Protein AF-A0A5R8PBT0-F1 (afdb_monomer_lite)

Secondary structure (DSSP, 8-state):
-PPPPSSHHHHHHHHHHHHHHHHH--TTTHHHHHHHHBPSSHHHHHHHHHHTT----S---S-PPEEEEEEEEEE-SSEEEEEEEEE-TTS-EEEEEEEEEEETTEEEEEPPSSTTS-SEEEESS--TT-EE-PPP-

Radius of gyration: 14.89 Å; chains: 1; bounding box: 34×39×37 Å

InterPro domains:
  IPR058488 Domain of unknown function DUF8175 [PF26526] (3-120)

Organism: NCBI:txid135487

Structure (mmCIF, N/CA/C/O backbone):
data_AF-A0A5R8PBT0-F1
#
_entry.id   AF-A0A5R8PBT0-F1
#
loop_
_atom_site.group_PDB
_atom_site.id
_atom_site.type_symbol
_atom_site.label_atom_id
_atom_site.label_alt_id
_atom_site.label_comp_id
_atom_site.label_asym_id
_atom_site.label_entity_id
_atom_site.label_seq_id
_atom_site.pdbx_PDB_ins_code
_atom_site.Cartn_x
_atom_site.Cartn_y
_atom_site.Cartn_z
_atom_site.occupancy
_atom_site.B_iso_or_equiv
_atom_site.auth_seq_id
_atom_site.auth_comp_id
_atom_site.auth_asym_id
_atom_site.auth_atom_id
_atom_site.pdbx_PDB_model_num
ATOM 1 N N . MET A 1 1 ? 1.804 -22.214 2.257 1.00 36.44 1 MET A N 1
ATOM 2 C CA . MET A 1 1 ? 2.169 -20.868 1.774 1.00 36.44 1 MET A CA 1
ATOM 3 C C . MET A 1 1 ? 1.281 -19.898 2.519 1.00 36.44 1 MET A C 1
ATOM 5 O O . MET A 1 1 ? 0.073 -19.986 2.357 1.00 36.44 1 MET A O 1
ATOM 9 N N . GLY A 1 2 ? 1.854 -19.144 3.456 1.00 47.31 2 GLY A N 1
ATOM 10 C CA . GLY A 1 2 ? 1.097 -18.287 4.367 1.00 47.31 2 GLY A CA 1
ATOM 11 C C . GLY A 1 2 ? 0.812 -16.941 3.717 1.00 47.31 2 GLY A C 1
ATOM 12 O O . GLY A 1 2 ? 1.755 -16.267 3.311 1.00 47.31 2 GLY A O 1
ATOM 13 N N . GLY A 1 3 ? -0.470 -16.600 3.597 1.00 72.69 3 GLY A N 1
ATOM 14 C CA . GLY A 1 3 ? -0.902 -15.216 3.418 1.00 72.69 3 GLY A CA 1
ATOM 15 C C . GLY A 1 3 ? -0.672 -14.425 4.704 1.00 72.69 3 GLY A C 1
ATOM 16 O O . GLY A 1 3 ? -0.350 -14.998 5.750 1.00 72.69 3 GLY A O 1
ATOM 17 N N . PHE A 1 4 ? -0.805 -13.107 4.624 1.00 83.94 4 PHE A N 1
ATOM 18 C CA . PHE A 1 4 ? -0.724 -12.260 5.811 1.00 83.94 4 PHE A CA 1
ATOM 19 C C . PHE A 1 4 ? -1.882 -12.570 6.766 1.00 83.94 4 PHE A C 1
ATOM 21 O O . PHE A 1 4 ? -2.982 -12.913 6.332 1.00 83.94 4 PHE A O 1
ATOM 28 N N . ASP A 1 5 ? -1.656 -12.428 8.073 1.00 89.50 5 ASP A N 1
ATOM 29 C CA . ASP A 1 5 ? -2.710 -12.683 9.053 1.00 89.50 5 ASP A CA 1
ATOM 30 C C . ASP A 1 5 ? -3.911 -11.753 8.850 1.00 89.50 5 ASP A C 1
ATOM 32 O O . ASP A 1 5 ? -3.780 -10.570 8.513 1.00 89.50 5 ASP A O 1
ATOM 36 N N . ARG A 1 6 ? -5.104 -12.279 9.145 1.00 91.50 6 ARG A N 1
ATOM 37 C CA . ARG A 1 6 ? -6.360 -11.518 9.180 1.00 91.50 6 ARG A CA 1
ATOM 38 C C . ARG A 1 6 ? -6.444 -10.655 10.445 1.00 91.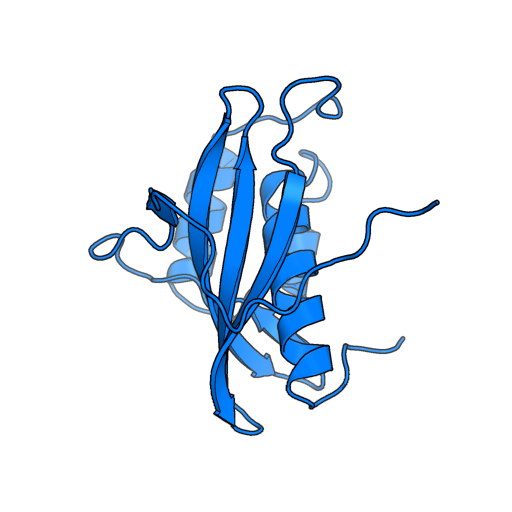50 6 ARG A C 1
ATOM 40 O O . ARG A 1 6 ? -7.320 -10.830 11.291 1.00 91.50 6 ARG A O 1
ATOM 47 N N . SER A 1 7 ? -5.465 -9.775 10.598 1.00 92.25 7 SER A N 1
ATOM 48 C CA . SER A 1 7 ? -5.289 -8.845 11.707 1.00 92.25 7 SER A CA 1
ATOM 49 C C . SER A 1 7 ? -4.909 -7.460 11.168 1.00 92.25 7 SER A C 1
ATOM 51 O O . SER A 1 7 ? -4.428 -7.363 10.035 1.00 92.25 7 SER A O 1
ATOM 53 N N . PRO A 1 8 ? -5.054 -6.383 11.961 1.00 90.06 8 PRO A N 1
ATOM 54 C CA . PRO A 1 8 ? -4.647 -5.045 11.529 1.00 90.06 8 PRO A CA 1
ATOM 55 C C . PRO A 1 8 ? -3.165 -4.964 11.133 1.00 90.06 8 PRO A C 1
ATOM 57 O O . PRO A 1 8 ? -2.819 -4.368 10.116 1.00 90.06 8 PRO A O 1
ATOM 60 N N . ALA A 1 9 ? -2.288 -5.617 11.901 1.00 90.31 9 ALA A N 1
ATOM 61 C CA . ALA A 1 9 ? -0.857 -5.660 11.608 1.00 90.31 9 ALA A CA 1
ATOM 62 C C . ALA A 1 9 ? -0.551 -6.471 10.335 1.00 90.31 9 ALA A C 1
ATOM 64 O O . ALA A 1 9 ? 0.297 -6.069 9.538 1.00 90.31 9 ALA A O 1
ATOM 65 N N . GLY A 1 10 ? -1.260 -7.585 10.115 1.00 91.31 10 GLY A N 1
ATOM 66 C CA . GLY A 1 10 ? -1.145 -8.370 8.884 1.00 91.31 10 GLY A CA 1
ATOM 67 C C . GLY A 1 10 ? -1.598 -7.582 7.654 1.00 91.31 10 GLY A C 1
ATOM 68 O O . GLY A 1 10 ? -0.890 -7.567 6.649 1.00 91.31 10 GLY A O 1
ATOM 69 N N . ALA A 1 11 ? -2.707 -6.845 7.761 1.00 92.75 11 ALA A N 1
ATOM 70 C CA . ALA A 1 11 ? -3.197 -5.965 6.703 1.00 92.75 11 ALA A CA 1
ATOM 71 C C . ALA A 1 11 ? -2.199 -4.847 6.364 1.00 92.75 11 ALA A C 1
ATOM 73 O O . ALA A 1 11 ? -1.939 -4.591 5.190 1.00 92.75 11 ALA A O 1
ATOM 74 N N . ALA A 1 12 ? -1.587 -4.219 7.373 1.00 91.62 12 ALA A N 1
ATOM 75 C CA . ALA A 1 12 ? -0.575 -3.185 7.167 1.00 91.62 12 ALA A CA 1
ATOM 76 C C . ALA A 1 12 ? 0.669 -3.712 6.437 1.00 91.62 12 ALA A C 1
ATOM 78 O O . ALA A 1 12 ? 1.142 -3.104 5.475 1.00 91.62 12 ALA A O 1
ATOM 79 N N . LEU A 1 13 ? 1.181 -4.873 6.855 1.00 91.19 13 LEU A N 1
ATOM 80 C CA . LEU A 1 13 ? 2.312 -5.516 6.187 1.00 91.19 13 LEU A CA 1
ATOM 81 C C . LEU A 1 13 ? 1.967 -5.909 4.747 1.00 91.19 13 LEU A C 1
ATOM 83 O O . LEU A 1 13 ? 2.782 -5.687 3.851 1.00 91.19 13 LEU A O 1
ATOM 87 N N . ALA A 1 14 ? 0.755 -6.419 4.514 1.00 92.38 14 ALA A N 1
ATOM 88 C CA . ALA A 1 14 ? 0.263 -6.718 3.176 1.00 92.38 14 ALA A CA 1
ATOM 89 C C . ALA A 1 14 ? 0.188 -5.462 2.298 1.00 92.38 14 ALA A C 1
ATOM 91 O O . ALA A 1 14 ? 0.630 -5.496 1.151 1.00 92.38 14 ALA A O 1
ATOM 92 N N . ALA A 1 15 ? -0.297 -4.341 2.843 1.00 91.94 15 ALA A N 1
ATOM 93 C CA . ALA A 1 15 ? -0.403 -3.058 2.146 1.00 91.94 15 ALA A CA 1
ATOM 94 C C . ALA A 1 15 ? 0.952 -2.581 1.631 1.00 91.94 15 ALA A C 1
ATOM 96 O O . ALA A 1 15 ? 1.117 -2.265 0.450 1.00 91.94 15 ALA A O 1
ATOM 97 N N . ILE A 1 16 ? 1.943 -2.580 2.520 1.00 90.19 16 ILE A N 1
ATOM 98 C CA . ILE A 1 16 ? 3.303 -2.151 2.210 1.00 90.19 16 ILE A CA 1
ATOM 99 C C . ILE A 1 16 ? 3.950 -3.107 1.215 1.00 90.19 16 ILE A C 1
ATOM 101 O O . ILE A 1 16 ? 4.513 -2.664 0.213 1.00 90.19 16 ILE A O 1
ATOM 105 N N . HIS A 1 17 ? 3.831 -4.415 1.453 1.00 90.50 17 HIS A N 1
ATOM 106 C CA . HIS A 1 17 ? 4.384 -5.427 0.564 1.00 90.50 17 HIS A CA 1
ATOM 107 C C . HIS A 1 17 ? 3.805 -5.305 -0.849 1.00 90.50 17 HIS A C 1
ATOM 109 O O . HIS A 1 17 ? 4.568 -5.266 -1.815 1.00 90.50 17 HIS A O 1
ATOM 115 N N . ALA A 1 18 ? 2.479 -5.193 -0.970 1.00 89.69 18 ALA A N 1
ATOM 116 C CA . ALA A 1 18 ? 1.792 -5.036 -2.244 1.00 89.69 18 ALA A CA 1
ATOM 117 C C . ALA A 1 18 ? 2.227 -3.752 -2.953 1.00 89.69 18 ALA A C 1
ATOM 119 O O . ALA A 1 18 ? 2.672 -3.814 -4.096 1.00 89.69 18 ALA A O 1
ATOM 120 N N . THR A 1 19 ? 2.186 -2.612 -2.258 1.00 87.06 19 THR A N 1
ATOM 121 C CA . THR A 1 19 ? 2.544 -1.296 -2.812 1.00 87.06 19 THR A CA 1
ATOM 122 C C . THR A 1 19 ? 3.967 -1.275 -3.365 1.00 87.06 19 THR A C 1
ATOM 124 O O . THR A 1 19 ? 4.196 -0.798 -4.478 1.00 87.06 19 THR A O 1
ATOM 127 N N . VAL A 1 20 ? 4.932 -1.833 -2.630 1.00 86.44 20 VAL A N 1
ATOM 128 C CA . VAL A 1 20 ? 6.323 -1.904 -3.093 1.00 86.44 20 VAL A CA 1
ATOM 129 C C . VAL A 1 20 ? 6.438 -2.841 -4.291 1.00 86.44 20 VAL A C 1
ATOM 131 O O . VAL A 1 20 ? 6.974 -2.455 -5.329 1.00 86.44 20 VAL A O 1
ATOM 134 N N . ARG A 1 21 ? 5.908 -4.063 -4.184 1.00 86.31 21 ARG A N 1
ATOM 135 C CA . ARG A 1 21 ? 6.097 -5.103 -5.203 1.00 86.31 21 ARG A CA 1
ATOM 136 C C . ARG A 1 21 ? 5.439 -4.761 -6.530 1.00 86.31 21 ARG A C 1
ATOM 138 O O . ARG A 1 21 ? 6.068 -5.000 -7.552 1.00 86.31 21 ARG A O 1
ATOM 145 N N . ILE A 1 22 ? 4.242 -4.171 -6.546 1.00 85.00 22 ILE A N 1
ATOM 146 C CA . ILE A 1 22 ? 3.603 -3.751 -7.807 1.00 85.00 22 ILE A CA 1
ATOM 147 C C . ILE A 1 22 ? 4.344 -2.586 -8.479 1.00 85.00 22 ILE A C 1
ATOM 149 O O . ILE A 1 22 ? 4.275 -2.449 -9.699 1.00 85.00 22 ILE A O 1
ATOM 153 N N . SER A 1 23 ? 5.066 -1.772 -7.701 1.00 82.31 23 SER A N 1
ATOM 154 C CA . SER A 1 23 ? 5.806 -0.607 -8.203 1.00 82.31 23 SER A CA 1
ATOM 155 C C . SER A 1 23 ? 7.134 -0.998 -8.849 1.00 82.31 23 SER A C 1
ATOM 157 O O . SER A 1 23 ? 7.495 -0.453 -9.886 1.00 82.31 23 SER A O 1
ATOM 159 N N . VAL A 1 24 ? 7.854 -1.957 -8.257 1.00 82.56 24 VAL A N 1
ATOM 160 C CA . VAL A 1 24 ? 9.210 -2.343 -8.699 1.00 82.56 24 VAL A CA 1
ATOM 161 C C . VAL A 1 24 ? 9.265 -3.670 -9.455 1.00 82.56 24 VAL A C 1
ATOM 163 O O . VAL A 1 24 ? 10.351 -4.108 -9.827 1.00 82.56 24 VAL A O 1
ATOM 166 N N . ALA A 1 25 ? 8.125 -4.340 -9.655 1.00 83.31 25 ALA A N 1
ATOM 167 C CA . ALA A 1 25 ? 8.078 -5.620 -10.355 1.00 83.31 25 ALA A CA 1
ATOM 168 C C . ALA A 1 25 ? 8.748 -5.520 -11.736 1.00 83.31 25 ALA A C 1
ATOM 170 O O . ALA A 1 25 ? 8.383 -4.618 -12.488 1.00 83.31 25 ALA A O 1
ATOM 171 N N . PRO A 1 26 ? 9.672 -6.426 -12.097 1.00 82.94 26 PRO A N 1
ATOM 172 C CA . PRO A 1 26 ? 10.303 -6.422 -13.412 1.00 82.94 26 PRO A CA 1
ATOM 173 C C . PRO A 1 26 ? 9.322 -6.840 -14.514 1.00 82.94 26 PRO A C 1
ATOM 175 O O . PRO A 1 26 ? 8.263 -7.420 -14.247 1.00 82.94 26 PRO A O 1
ATOM 178 N N . ASP A 1 27 ? 9.708 -6.590 -15.766 1.00 82.38 27 ASP A N 1
ATOM 179 C CA . ASP A 1 27 ? 8.872 -6.840 -16.950 1.00 82.38 27 ASP A CA 1
ATOM 180 C C . ASP A 1 27 ? 8.396 -8.298 -17.073 1.00 82.38 27 ASP A C 1
ATOM 182 O O . ASP A 1 27 ? 7.305 -8.549 -17.583 1.00 82.38 27 ASP A O 1
ATOM 186 N N . SER A 1 28 ? 9.172 -9.256 -16.554 1.00 84.25 28 SER A N 1
ATOM 187 C CA . SER A 1 28 ? 8.820 -10.680 -16.558 1.00 84.25 28 SER A CA 1
ATOM 188 C C . SER A 1 28 ? 7.735 -11.057 -15.545 1.00 84.25 28 SER A C 1
ATOM 190 O O . SER A 1 28 ? 7.011 -12.026 -15.767 1.00 84.25 28 SER A O 1
ATOM 192 N N . ASP A 1 29 ? 7.604 -10.305 -14.445 1.00 87.00 29 ASP A N 1
ATOM 193 C CA . ASP A 1 29 ? 6.896 -10.781 -13.247 1.00 87.00 29 ASP A CA 1
ATOM 194 C C . ASP A 1 29 ? 5.696 -9.911 -12.859 1.00 87.00 29 ASP A C 1
ATOM 196 O O . ASP A 1 29 ? 4.850 -10.348 -12.071 1.00 87.00 29 ASP A O 1
ATOM 200 N N . TRP A 1 30 ? 5.585 -8.687 -13.394 1.00 87.38 30 TRP A N 1
ATOM 201 C CA . TRP A 1 30 ? 4.554 -7.732 -12.970 1.00 87.38 30 TRP A CA 1
ATOM 202 C C . TRP A 1 30 ? 3.131 -8.280 -13.125 1.00 87.38 30 TRP A C 1
ATOM 204 O O . TRP A 1 30 ? 2.300 -8.049 -12.249 1.00 87.38 30 TRP A O 1
ATOM 214 N N . ALA A 1 31 ? 2.848 -9.062 -14.171 1.00 86.81 31 ALA A N 1
ATOM 215 C CA . ALA A 1 31 ? 1.522 -9.637 -14.386 1.00 86.81 31 ALA A CA 1
ATOM 216 C C . ALA A 1 31 ? 1.146 -10.655 -13.292 1.00 86.81 31 ALA A C 1
ATOM 218 O O . ALA A 1 31 ? 0.019 -10.648 -12.789 1.00 86.81 31 ALA A O 1
ATOM 219 N N . VAL A 1 32 ? 2.102 -11.496 -12.878 1.00 89.06 32 VAL A N 1
ATOM 220 C CA . VAL A 1 32 ? 1.913 -12.491 -11.810 1.00 89.06 32 VAL A CA 1
ATOM 221 C C . VAL A 1 32 ? 1.781 -11.799 -10.455 1.00 89.06 32 VAL A C 1
ATOM 223 O O . VAL A 1 32 ? 0.850 -12.094 -9.706 1.00 89.06 32 VAL A O 1
ATOM 226 N N . ILE A 1 33 ? 2.658 -10.832 -10.168 1.00 87.81 33 ILE A N 1
ATOM 227 C CA . ILE A 1 33 ? 2.628 -10.035 -8.933 1.00 87.81 33 ILE A CA 1
ATOM 228 C C . ILE A 1 33 ? 1.301 -9.280 -8.816 1.00 87.81 33 ILE A C 1
ATOM 230 O O . ILE A 1 33 ? 0.633 -9.361 -7.786 1.00 87.81 33 ILE A O 1
ATOM 234 N N . GLY A 1 34 ? 0.864 -8.615 -9.886 1.00 87.06 34 GLY A N 1
ATOM 235 C CA . GLY A 1 34 ? -0.425 -7.932 -9.929 1.00 87.06 34 GLY A CA 1
ATOM 236 C C . GLY A 1 34 ? -1.595 -8.891 -9.719 1.00 87.06 34 GLY A C 1
ATOM 237 O O . GLY A 1 34 ? -2.529 -8.576 -8.988 1.00 87.06 34 GLY A O 1
ATOM 238 N N . HIS A 1 35 ? -1.549 -10.095 -10.298 1.00 87.62 35 HIS A N 1
ATOM 239 C CA . HIS A 1 35 ? -2.585 -11.103 -10.069 1.00 87.62 35 HIS A CA 1
ATOM 240 C C . HIS A 1 35 ? -2.636 -11.621 -8.631 1.00 87.62 35 HIS A C 1
ATOM 242 O O . HIS A 1 35 ? -3.718 -11.957 -8.155 1.00 87.62 35 HIS A O 1
ATOM 248 N N . GLN A 1 36 ? -1.503 -11.702 -7.939 1.00 89.06 36 GLN A N 1
ATOM 249 C CA . GLN A 1 36 ? -1.449 -12.168 -6.554 1.00 89.06 36 GLN A CA 1
ATOM 250 C C . GLN A 1 36 ? -1.872 -11.075 -5.570 1.00 89.06 36 GLN A C 1
ATOM 252 O O . GLN A 1 36 ? -2.635 -11.352 -4.650 1.00 89.06 36 GLN A O 1
ATOM 257 N N . MET A 1 37 ? -1.419 -9.841 -5.794 1.00 90.69 37 MET A N 1
ATOM 258 C CA . MET A 1 37 ? -1.491 -8.769 -4.799 1.00 90.69 37 MET A CA 1
ATOM 259 C C . MET A 1 37 ? -2.666 -7.816 -4.988 1.00 90.69 37 MET A C 1
ATOM 261 O O . MET A 1 37 ? -3.052 -7.154 -4.030 1.00 90.69 37 MET A O 1
ATOM 265 N N . LEU A 1 38 ? -3.241 -7.726 -6.191 1.00 91.25 38 LEU A N 1
ATOM 266 C CA . LEU A 1 38 ? -4.338 -6.803 -6.471 1.00 91.25 38 LEU A CA 1
ATOM 267 C C . LEU A 1 38 ? -5.694 -7.501 -6.399 1.00 91.25 38 LEU A C 1
ATOM 269 O O . LEU A 1 38 ? -5.865 -8.652 -6.830 1.00 91.25 38 LEU A O 1
ATOM 273 N N . ALA A 1 39 ? -6.675 -6.776 -5.872 1.00 91.19 39 ALA A N 1
ATOM 274 C CA . ALA A 1 39 ? -8.067 -7.186 -5.914 1.00 91.19 39 ALA A CA 1
ATOM 275 C C . ALA A 1 39 ? -8.554 -7.207 -7.377 1.00 91.19 39 ALA A C 1
ATOM 277 O O . ALA A 1 39 ? -8.143 -6.360 -8.176 1.00 91.19 39 ALA A O 1
ATOM 278 N N . PRO A 1 40 ? -9.391 -8.178 -7.779 1.00 88.62 40 PRO A N 1
ATOM 279 C CA . PRO A 1 40 ? -9.996 -8.164 -9.107 1.00 88.62 40 PRO A CA 1
ATOM 280 C C . PRO A 1 40 ? -10.925 -6.950 -9.268 1.00 88.62 40 PRO A C 1
ATOM 282 O O . PRO A 1 40 ? -11.649 -6.598 -8.341 1.00 88.62 40 PRO A O 1
ATOM 285 N N . GLY A 1 41 ? -10.926 -6.327 -10.449 1.00 88.81 41 GLY A N 1
ATOM 286 C CA . GLY A 1 41 ? -11.805 -5.201 -10.770 1.00 88.81 41 GLY A CA 1
ATOM 287 C C . GLY A 1 41 ? -11.148 -4.166 -11.683 1.00 88.81 41 GLY A C 1
ATOM 288 O O . GLY A 1 41 ? -9.959 -4.249 -11.985 1.00 88.81 41 GLY A O 1
ATOM 289 N N . ALA A 1 42 ? -11.922 -3.150 -12.071 1.00 86.50 42 ALA A N 1
ATOM 290 C CA . ALA A 1 42 ? -11.509 -2.144 -13.052 1.00 86.50 42 ALA A CA 1
ATOM 291 C C . ALA A 1 42 ? -10.218 -1.387 -12.674 1.00 86.50 42 ALA A C 1
ATOM 293 O O . ALA A 1 42 ? -9.431 -1.054 -13.555 1.00 86.50 42 ALA A O 1
ATOM 294 N N . GLY A 1 43 ? -9.952 -1.159 -11.381 1.00 86.75 43 GLY A N 1
ATOM 295 C CA . GLY A 1 43 ? -8.702 -0.529 -10.935 1.00 86.75 43 GLY A CA 1
ATOM 296 C C . GLY A 1 43 ? -7.458 -1.379 -11.211 1.00 86.75 43 GLY A C 1
ATOM 297 O O . GLY A 1 43 ? -6.417 -0.851 -11.598 1.00 86.75 43 GLY A O 1
ATOM 298 N N . ARG A 1 44 ? -7.563 -2.710 -11.090 1.00 88.44 44 ARG A N 1
ATOM 299 C CA . ARG A 1 44 ? -6.482 -3.633 -11.464 1.00 88.44 44 ARG A CA 1
ATOM 300 C C . ARG A 1 44 ? -6.246 -3.626 -12.973 1.00 88.44 44 ARG A C 1
ATOM 302 O O . ARG A 1 44 ? -5.093 -3.666 -13.398 1.00 88.44 44 ARG A O 1
ATOM 309 N N . ASP A 1 45 ? -7.310 -3.558 -13.766 1.00 87.56 45 ASP A N 1
ATOM 310 C CA . ASP A 1 45 ? -7.212 -3.532 -15.228 1.00 87.56 45 ASP A CA 1
ATOM 311 C C . ASP A 1 45 ? -6.587 -2.218 -15.721 1.00 87.56 45 ASP A C 1
ATOM 313 O O . ASP A 1 45 ? -5.680 -2.233 -16.554 1.00 87.56 45 ASP A O 1
ATOM 317 N N . ALA A 1 46 ? -6.996 -1.085 -15.140 1.00 86.00 46 ALA A N 1
ATOM 318 C CA . ALA A 1 46 ? -6.399 0.222 -15.407 1.00 86.00 46 ALA A CA 1
ATOM 319 C C . ALA A 1 46 ? -4.911 0.259 -15.025 1.00 86.00 46 ALA A C 1
ATOM 321 O O . ALA A 1 46 ? -4.080 0.741 -15.798 1.00 86.00 46 ALA A O 1
ATOM 322 N N . TRP A 1 47 ? -4.553 -0.311 -13.868 1.00 87.31 47 TRP A N 1
ATOM 323 C CA . TRP A 1 47 ? -3.156 -0.465 -13.467 1.00 87.31 47 TRP A CA 1
ATOM 324 C C . TRP A 1 47 ? -2.364 -1.329 -14.447 1.00 87.31 47 TRP A C 1
ATOM 326 O O . TRP A 1 47 ? -1.260 -0.947 -14.818 1.00 87.31 47 TRP A O 1
ATOM 336 N N . ALA A 1 48 ? -2.912 -2.459 -14.902 1.00 87.25 48 ALA A N 1
ATOM 337 C CA . ALA A 1 48 ? -2.227 -3.336 -15.847 1.00 87.25 48 ALA A CA 1
ATOM 338 C C . ALA A 1 48 ? -1.970 -2.632 -17.189 1.00 87.25 48 ALA A C 1
ATOM 340 O O . ALA A 1 48 ? -0.878 -2.751 -17.744 1.00 87.25 48 ALA A O 1
ATOM 341 N N . LEU A 1 49 ? -2.941 -1.849 -17.674 1.00 87.25 49 LEU A N 1
ATOM 342 C CA . LEU A 1 49 ? -2.798 -1.044 -18.888 1.00 87.25 49 LEU A CA 1
ATOM 343 C C . LEU A 1 49 ? -1.692 0.012 -18.746 1.00 87.25 49 LEU A C 1
ATOM 345 O O . LEU A 1 49 ? -0.854 0.138 -19.638 1.00 87.25 49 LEU A O 1
ATOM 349 N N . ALA A 1 50 ? -1.658 0.737 -17.624 1.00 85.00 50 ALA A N 1
ATOM 350 C CA . ALA A 1 50 ? -0.617 1.726 -17.351 1.00 85.00 50 ALA A CA 1
ATOM 351 C C . ALA A 1 50 ? 0.761 1.070 -17.151 1.00 85.00 50 ALA A C 1
ATOM 353 O O . ALA A 1 50 ? 1.764 1.530 -17.695 1.00 85.00 50 ALA A O 1
ATOM 354 N N . ARG A 1 51 ? 0.824 -0.044 -16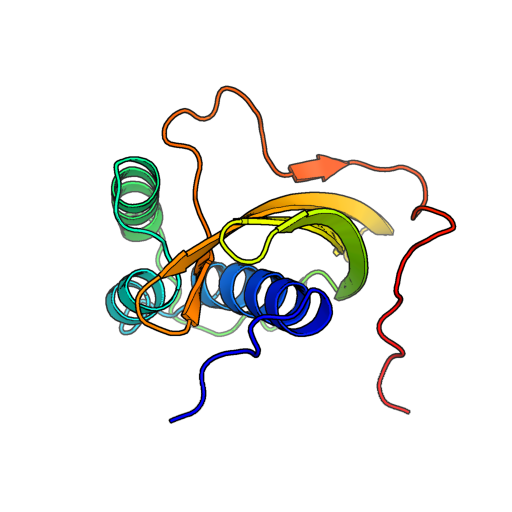.409 1.00 83.75 51 ARG A N 1
ATOM 355 C CA . ARG A 1 51 ? 2.072 -0.756 -16.105 1.00 83.75 51 ARG A CA 1
ATOM 356 C C . ARG A 1 51 ? 2.706 -1.362 -17.352 1.00 83.75 51 ARG A C 1
ATOM 358 O O . ARG A 1 51 ? 3.931 -1.357 -17.428 1.00 83.75 51 ARG A O 1
ATOM 365 N N . ALA A 1 52 ? 1.908 -1.814 -18.321 1.00 85.81 52 ALA A N 1
ATOM 366 C CA . ALA A 1 52 ? 2.385 -2.341 -19.601 1.00 85.81 52 ALA A CA 1
ATOM 367 C C . ALA A 1 52 ? 3.125 -1.299 -20.464 1.00 85.81 52 ALA A C 1
ATOM 369 O O . ALA A 1 52 ? 3.867 -1.674 -21.368 1.00 85.81 52 ALA A O 1
ATOM 370 N N . GLN A 1 53 ? 2.948 -0.001 -20.192 1.00 85.38 53 GLN A N 1
ATOM 371 C CA . GLN A 1 53 ? 3.662 1.085 -20.877 1.00 85.38 53 GLN A CA 1
ATOM 372 C C . GLN A 1 53 ? 5.015 1.422 -20.229 1.00 85.38 53 GLN A C 1
ATOM 374 O O . GLN A 1 53 ? 5.767 2.235 -20.762 1.00 85.38 53 GLN A O 1
ATOM 379 N N . ILE A 1 54 ? 5.330 0.817 -19.082 1.00 82.06 54 ILE A N 1
ATOM 380 C CA . ILE A 1 54 ? 6.547 1.065 -18.307 1.00 82.06 54 ILE A CA 1
ATOM 381 C C . ILE A 1 54 ? 7.446 -0.170 -18.416 1.00 82.06 54 ILE A C 1
ATOM 383 O O . ILE A 1 54 ? 7.005 -1.281 -18.132 1.00 82.06 54 ILE A O 1
ATOM 387 N N . SER A 1 55 ? 8.720 0.021 -18.755 1.00 81.62 55 SER A N 1
ATOM 388 C CA . SER A 1 55 ? 9.721 -1.053 -18.764 1.00 81.62 55 SER A CA 1
ATOM 389 C C . SER A 1 55 ? 10.679 -0.888 -17.584 1.00 81.62 55 SER A C 1
ATOM 391 O O . SER A 1 55 ? 11.272 0.175 -17.399 1.00 81.62 55 SER A O 1
ATOM 393 N N . ILE A 1 56 ? 10.799 -1.934 -16.765 1.00 78.12 56 ILE A N 1
ATOM 394 C CA . ILE A 1 56 ? 11.740 -2.036 -15.646 1.00 78.12 56 ILE A CA 1
ATOM 395 C C . ILE A 1 56 ? 12.616 -3.266 -15.886 1.00 78.12 56 ILE A C 1
ATOM 397 O O . ILE A 1 56 ? 12.221 -4.404 -15.621 1.00 78.12 56 ILE A O 1
ATOM 401 N N . THR A 1 57 ? 13.830 -3.019 -16.374 1.00 78.06 57 THR A N 1
ATOM 402 C CA . THR A 1 57 ? 14.818 -4.057 -16.711 1.00 78.06 57 THR A CA 1
ATOM 403 C C . THR A 1 57 ? 15.977 -4.142 -15.720 1.00 78.06 57 THR A C 1
ATOM 405 O O . THR A 1 57 ? 16.771 -5.078 -15.789 1.00 78.06 57 THR A O 1
ATOM 408 N N . ALA A 1 58 ? 16.094 -3.181 -14.800 1.00 71.75 58 ALA A N 1
ATOM 409 C CA . ALA A 1 58 ? 17.133 -3.142 -13.778 1.00 71.75 58 ALA A CA 1
ATOM 410 C C . ALA A 1 58 ? 16.551 -2.698 -12.423 1.00 71.75 58 ALA A C 1
ATOM 412 O O . ALA A 1 58 ? 15.620 -1.888 -12.402 1.00 71.75 58 ALA A O 1
ATOM 413 N N . PRO A 1 59 ? 17.086 -3.199 -11.292 1.00 68.44 59 PRO A N 1
ATOM 414 C CA . PRO A 1 59 ? 16.696 -2.727 -9.969 1.00 68.44 59 PRO A CA 1
ATOM 415 C C . PRO A 1 59 ? 16.970 -1.230 -9.811 1.00 68.44 59 PRO A C 1
ATOM 417 O O . PRO A 1 59 ? 17.953 -0.714 -10.343 1.00 68.44 59 PRO A O 1
ATOM 420 N N . VAL A 1 60 ? 16.146 -0.545 -9.018 1.00 69.12 60 VAL A N 1
ATOM 421 C CA . VAL A 1 60 ? 16.432 0.831 -8.594 1.00 69.12 60 VAL A CA 1
ATOM 422 C C . VAL A 1 60 ? 17.683 0.809 -7.715 1.00 69.12 60 VAL A C 1
ATOM 424 O O . VAL A 1 60 ? 17.660 0.260 -6.615 1.00 69.12 60 VAL A O 1
ATOM 427 N N . THR A 1 61 ? 18.784 1.367 -8.217 1.00 67.56 61 THR A N 1
ATOM 428 C CA . THR A 1 61 ? 20.074 1.409 -7.508 1.00 67.56 61 THR A CA 1
ATOM 429 C C . THR A 1 61 ? 20.230 2.639 -6.619 1.00 67.56 61 THR A C 1
ATOM 431 O O . THR A 1 61 ? 21.021 2.601 -5.683 1.00 67.56 61 THR A O 1
ATOM 434 N N . ASP A 1 62 ? 19.491 3.715 -6.901 1.00 66.75 62 ASP A N 1
ATOM 435 C CA . ASP A 1 62 ? 19.495 4.961 -6.130 1.00 66.75 62 ASP A CA 1
ATOM 436 C C . ASP A 1 62 ? 18.12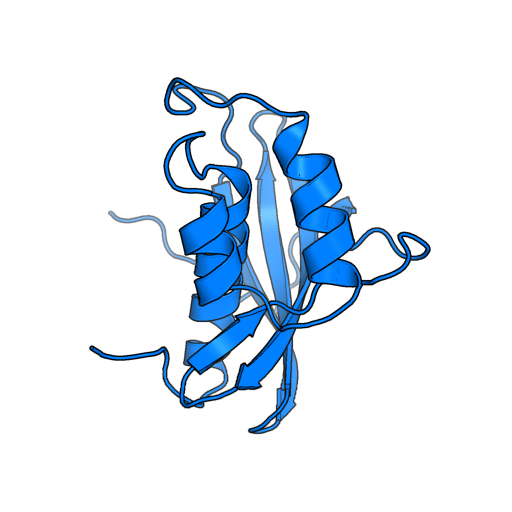9 5.661 -6.239 1.00 66.75 62 ASP A C 1
ATOM 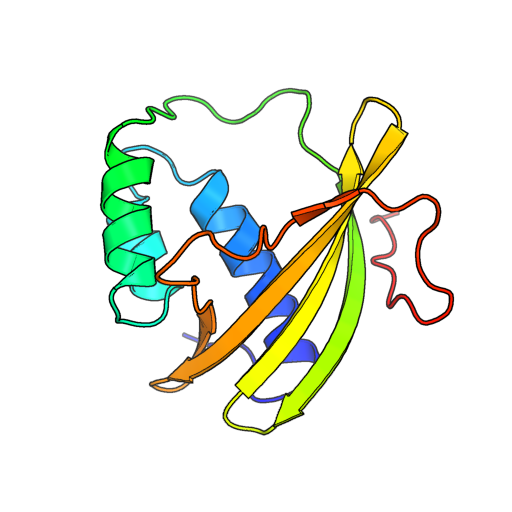438 O O . ASP A 1 62 ? 17.392 5.455 -7.205 1.00 66.75 62 ASP A O 1
ATOM 442 N N . GLY A 1 63 ? 17.778 6.473 -5.244 1.00 73.31 63 GLY A N 1
ATOM 443 C CA . GLY A 1 63 ? 16.579 7.312 -5.261 1.00 73.31 63 GLY A CA 1
ATOM 444 C C . GLY A 1 63 ? 15.277 6.657 -4.782 1.00 73.31 63 GLY A C 1
ATOM 445 O O . GLY A 1 63 ? 14.213 7.266 -4.890 1.00 73.31 63 GLY A O 1
ATOM 446 N N . ALA A 1 64 ? 15.325 5.434 -4.243 1.00 80.81 64 ALA A N 1
ATOM 447 C CA . ALA A 1 64 ? 14.136 4.780 -3.699 1.00 80.81 64 ALA A CA 1
ATOM 448 C C . ALA A 1 64 ? 13.667 5.467 -2.397 1.00 80.81 64 ALA A C 1
ATOM 450 O O . ALA A 1 64 ? 14.485 5.703 -1.502 1.00 80.81 64 ALA A O 1
ATOM 451 N N . PRO A 1 65 ? 12.363 5.752 -2.241 1.00 84.62 65 PRO A N 1
ATOM 452 C CA . PRO A 1 65 ? 11.843 6.315 -1.005 1.00 84.62 65 PRO A CA 1
ATOM 453 C C . PRO A 1 65 ? 11.961 5.317 0.152 1.00 84.62 65 PRO A C 1
ATOM 455 O O . PRO A 1 65 ? 11.724 4.115 0.004 1.00 84.62 65 PRO A O 1
ATOM 458 N N . LYS A 1 66 ? 12.290 5.829 1.338 1.00 88.50 66 LYS A N 1
ATOM 459 C CA . LYS A 1 66 ? 12.351 5.060 2.579 1.00 88.50 66 LYS A CA 1
ATOM 460 C C . LYS A 1 66 ? 10.982 5.044 3.247 1.00 88.50 66 LYS A C 1
ATOM 462 O O . LYS A 1 66 ? 10.457 6.094 3.607 1.00 88.50 66 LYS A O 1
ATOM 467 N N . ILE A 1 67 ? 10.441 3.856 3.496 1.00 89.94 67 ILE A N 1
ATOM 468 C CA . ILE A 1 67 ? 9.200 3.708 4.264 1.00 89.94 67 ILE A CA 1
ATOM 469 C C . ILE A 1 67 ? 9.498 3.975 5.742 1.00 89.94 67 ILE A C 1
ATOM 471 O O . ILE A 1 67 ? 10.357 3.325 6.338 1.00 89.94 67 ILE A O 1
ATOM 475 N N . LEU A 1 68 ? 8.800 4.949 6.322 1.00 91.94 68 LEU A N 1
ATOM 476 C CA . LEU A 1 68 ? 8.936 5.343 7.724 1.00 91.94 68 LEU A CA 1
ATOM 477 C C . LEU A 1 68 ? 8.045 4.519 8.649 1.00 91.94 68 LEU A C 1
ATOM 479 O O . LEU A 1 68 ? 8.420 4.256 9.788 1.00 91.94 68 LEU A O 1
ATOM 483 N N . GLY A 1 69 ? 6.863 4.135 8.177 1.00 92.81 69 GLY A N 1
ATOM 484 C CA . GLY A 1 69 ? 5.849 3.491 8.998 1.00 92.81 69 GLY A CA 1
ATOM 485 C C . GLY A 1 69 ? 4.473 3.560 8.358 1.00 92.81 69 GLY A C 1
ATOM 486 O O . GLY A 1 69 ? 4.338 3.905 7.179 1.00 92.81 69 GLY A O 1
ATOM 487 N N . TYR A 1 70 ? 3.457 3.256 9.156 1.00 94.44 70 TYR A N 1
ATOM 488 C CA . TYR A 1 70 ? 2.063 3.326 8.737 1.00 94.44 70 TYR A CA 1
ATOM 489 C C . TYR A 1 70 ? 1.144 3.796 9.867 1.00 94.44 70 TYR A C 1
ATOM 491 O O . TYR A 1 70 ? 1.489 3.695 11.046 1.00 94.44 70 TYR A O 1
ATOM 499 N N . THR A 1 71 ? -0.042 4.273 9.501 1.00 94.69 71 THR A N 1
ATOM 500 C CA . THR A 1 71 ? -1.186 4.410 10.411 1.00 94.69 71 THR A CA 1
ATOM 501 C C . THR A 1 71 ? -2.366 3.589 9.895 1.00 94.69 71 THR A C 1
ATOM 503 O O . THR A 1 71 ? -2.445 3.239 8.713 1.00 94.69 71 THR A O 1
ATOM 506 N N . LEU A 1 72 ? -3.263 3.223 10.811 1.00 93.75 72 LEU A N 1
ATOM 507 C CA . LEU A 1 72 ? -4.475 2.465 10.516 1.00 93.75 72 LEU A CA 1
ATOM 508 C C . LEU A 1 72 ? -5.656 3.435 10.451 1.00 93.75 72 LEU A C 1
ATOM 510 O O . LEU A 1 72 ? -6.153 3.863 11.490 1.00 93.75 72 LEU A O 1
ATOM 514 N N . ALA A 1 73 ? -6.100 3.774 9.243 1.00 92.19 73 ALA A N 1
ATOM 515 C CA . ALA A 1 73 ? -7.245 4.661 9.041 1.00 92.19 73 ALA A CA 1
ATOM 516 C C . ALA A 1 73 ? -8.575 3.942 9.328 1.00 92.19 73 ALA A C 1
ATOM 518 O O . ALA A 1 73 ? -9.508 4.538 9.864 1.00 92.19 73 ALA A O 1
ATOM 519 N N . GLY A 1 74 ? -8.641 2.640 9.036 1.00 92.94 74 GLY A N 1
ATOM 520 C CA . GLY A 1 74 ? -9.826 1.821 9.265 1.00 92.94 74 GLY A CA 1
ATOM 521 C C . GLY A 1 74 ? -9.513 0.330 9.220 1.00 92.94 74 GLY A C 1
ATOM 522 O O . GLY A 1 74 ? -8.627 -0.116 8.492 1.00 92.94 74 GLY A O 1
ATOM 523 N N . TYR A 1 75 ? -10.238 -0.464 10.007 1.00 94.50 75 TYR A N 1
ATOM 524 C CA . TYR A 1 75 ? -10.093 -1.916 9.990 1.00 94.50 75 TYR A CA 1
ATOM 525 C C . TYR A 1 75 ? -11.407 -2.639 10.242 1.00 94.50 75 TYR A C 1
ATOM 527 O O . TYR A 1 75 ? -12.122 -2.380 11.208 1.00 94.50 75 TYR A O 1
ATOM 535 N N . SER A 1 76 ? -11.641 -3.637 9.407 1.00 93.56 76 SER A N 1
ATOM 536 C CA . SER A 1 76 ? -12.582 -4.722 9.602 1.00 93.56 76 SER A CA 1
ATOM 537 C C . SER A 1 76 ? -11.918 -6.025 9.143 1.00 93.56 76 SER A C 1
ATOM 539 O O . SER A 1 76 ? -10.912 -5.993 8.433 1.00 93.56 76 SER A O 1
ATOM 541 N N . PRO A 1 77 ? -12.468 -7.195 9.494 1.00 91.50 77 PRO A N 1
ATOM 542 C CA . PRO A 1 77 ? -11.934 -8.457 8.998 1.00 91.50 77 PRO A CA 1
ATOM 543 C C . PRO A 1 77 ? -11.925 -8.563 7.463 1.00 91.50 77 PRO A C 1
ATOM 545 O O . PRO A 1 77 ? -11.127 -9.324 6.925 1.00 91.50 77 PRO A O 1
ATOM 548 N N . ASP A 1 78 ? -12.811 -7.872 6.744 1.00 93.88 78 ASP A N 1
ATOM 549 C CA . ASP A 1 78 ? -12.935 -7.972 5.280 1.00 93.88 78 ASP A CA 1
ATOM 550 C C . ASP A 1 78 ? -12.269 -6.816 4.522 1.00 93.88 78 ASP A C 1
ATOM 552 O O . ASP A 1 78 ? -11.948 -6.960 3.342 1.00 93.88 78 ASP A O 1
ATOM 556 N N . VAL A 1 79 ? -12.057 -5.678 5.184 1.00 94.69 79 VAL A N 1
ATOM 557 C CA . VAL A 1 79 ? -11.531 -4.442 4.589 1.00 94.69 79 VAL A CA 1
ATOM 558 C C . VAL A 1 79 ? -10.600 -3.740 5.570 1.00 94.69 79 VAL A C 1
ATOM 560 O O . VAL A 1 79 ? -10.956 -3.580 6.737 1.00 94.69 79 VAL A O 1
ATOM 563 N N . ALA A 1 80 ? -9.452 -3.267 5.094 1.00 95.56 80 ALA A N 1
ATOM 564 C CA . ALA A 1 80 ? -8.522 -2.450 5.868 1.00 95.56 80 ALA A CA 1
ATOM 565 C C . ALA A 1 80 ? -8.086 -1.213 5.078 1.00 95.56 80 ALA A C 1
ATOM 567 O O . ALA A 1 80 ? -7.906 -1.281 3.865 1.00 95.56 80 ALA A O 1
ATOM 568 N N . GLU A 1 81 ? -7.879 -0.101 5.773 1.00 95.00 81 GLU A N 1
ATOM 569 C CA . GLU A 1 81 ? -7.396 1.158 5.211 1.00 95.00 81 GLU A CA 1
ATOM 570 C C . GLU A 1 81 ? -6.118 1.568 5.937 1.00 95.00 81 GLU A C 1
ATOM 572 O O . GLU A 1 81 ? -6.105 1.742 7.160 1.00 95.00 81 GLU A O 1
ATOM 577 N N . ILE A 1 82 ? -5.032 1.677 5.176 1.00 94.62 82 ILE A N 1
ATOM 578 C CA . ILE A 1 82 ? -3.674 1.875 5.676 1.00 94.62 82 ILE A CA 1
ATOM 579 C C . ILE A 1 82 ? -3.068 3.090 4.988 1.00 94.62 82 ILE A C 1
ATOM 581 O O . ILE A 1 82 ? -2.991 3.142 3.759 1.00 94.62 82 ILE A O 1
ATOM 585 N N . ASP A 1 83 ? -2.576 4.026 5.788 1.00 94.56 83 ASP A N 1
ATOM 586 C CA . ASP A 1 83 ? -1.781 5.152 5.314 1.00 94.56 83 ASP A CA 1
ATOM 587 C C . ASP A 1 83 ? -0.299 4.816 5.485 1.00 94.56 83 ASP A C 1
ATOM 589 O O . ASP A 1 83 ? 0.188 4.631 6.600 1.00 94.56 83 ASP A O 1
ATOM 593 N N . ILE A 1 84 ? 0.432 4.727 4.376 1.00 93.50 84 ILE A N 1
ATOM 594 C CA . ILE A 1 84 ? 1.864 4.411 4.355 1.00 93.50 84 ILE A CA 1
ATOM 595 C C . ILE A 1 84 ? 2.653 5.710 4.219 1.00 93.50 84 ILE A C 1
ATOM 597 O O . ILE A 1 84 ? 2.430 6.477 3.282 1.00 93.50 84 ILE A O 1
ATOM 601 N N . TYR A 1 85 ? 3.606 5.939 5.119 1.00 93.31 85 TYR A N 1
ATOM 602 C CA . TYR A 1 85 ? 4.430 7.145 5.118 1.00 93.31 85 TYR A CA 1
ATOM 603 C C . TYR A 1 85 ? 5.821 6.858 4.568 1.00 93.31 85 TYR A C 1
ATOM 605 O O . TYR A 1 85 ? 6.517 5.962 5.052 1.00 93.31 85 TYR A O 1
ATOM 613 N N . SER A 1 86 ? 6.241 7.660 3.593 1.00 92.19 86 SER A N 1
ATOM 614 C CA . SER A 1 86 ? 7.511 7.501 2.887 1.00 92.19 86 SER A CA 1
ATOM 615 C C . SER A 1 86 ? 8.295 8.809 2.852 1.00 92.19 86 SER A C 1
ATOM 617 O O . SER A 1 86 ? 7.737 9.861 2.537 1.00 92.19 86 SER A O 1
ATOM 619 N N . LEU A 1 87 ? 9.593 8.720 3.142 1.00 91.25 87 LEU A N 1
ATOM 620 C CA . LEU A 1 87 ? 10.578 9.790 3.016 1.00 91.25 87 LEU A CA 1
ATOM 621 C C . LEU A 1 87 ? 11.356 9.622 1.713 1.00 91.25 87 LEU A C 1
ATOM 623 O O . LEU A 1 87 ? 11.993 8.591 1.494 1.00 91.25 87 LEU A O 1
ATOM 627 N N . HIS A 1 88 ? 11.317 10.639 0.864 1.00 88.94 88 HIS A N 1
ATOM 628 C CA . HIS A 1 88 ? 12.058 10.676 -0.391 1.00 88.94 88 HIS A CA 1
ATOM 629 C C . HIS A 1 88 ? 13.476 11.236 -0.188 1.00 88.94 88 HIS A C 1
ATOM 631 O O . HIS A 1 88 ? 13.743 11.900 0.817 1.00 88.94 88 HIS A O 1
ATOM 637 N N . PRO A 1 89 ? 14.402 10.987 -1.131 1.00 86.31 89 PRO A N 1
ATOM 638 C CA . PRO A 1 89 ? 15.778 11.489 -1.057 1.00 86.31 89 PRO A CA 1
ATOM 639 C C . PRO A 1 89 ? 15.898 13.019 -0.982 1.00 86.31 89 PRO A C 1
ATOM 641 O O . PRO A 1 89 ? 16.871 13.536 -0.442 1.00 86.31 89 PRO A O 1
ATOM 644 N N . ASP A 1 90 ? 14.907 13.750 -1.498 1.00 88.38 90 ASP A N 1
ATOM 645 C CA . ASP A 1 90 ? 14.812 15.215 -1.434 1.00 88.38 90 ASP A CA 1
ATOM 646 C C . ASP A 1 90 ? 14.275 15.735 -0.084 1.00 88.38 90 ASP A C 1
ATOM 648 O O . ASP A 1 90 ? 14.003 16.925 0.067 1.00 88.38 90 ASP A O 1
ATOM 652 N N . ASN A 1 91 ? 14.140 14.848 0.908 1.00 86.75 91 ASN A N 1
ATOM 653 C CA . ASN A 1 91 ? 13.506 15.065 2.208 1.00 86.75 91 ASN A CA 1
ATOM 654 C C . ASN A 1 91 ? 12.001 15.369 2.155 1.00 86.75 91 ASN A C 1
ATOM 656 O O . ASN A 1 91 ? 11.421 15.740 3.179 1.00 86.75 91 ASN A O 1
ATOM 660 N N . SER A 1 92 ? 11.342 15.186 1.00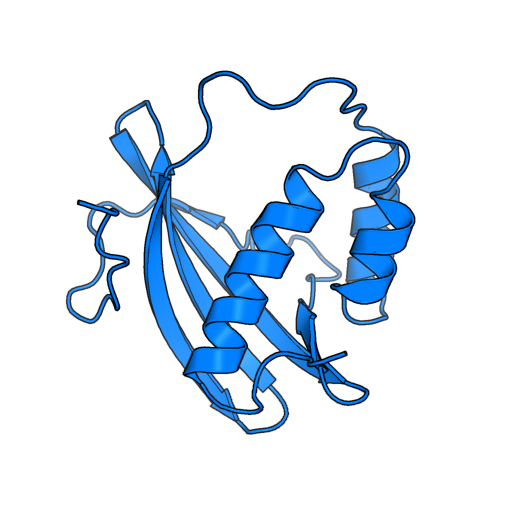7 1.00 90.81 92 SER A N 1
ATOM 661 C CA . SER A 1 92 ? 9.888 15.283 0.941 1.00 90.81 92 SER A CA 1
ATOM 662 C C . SER A 1 92 ? 9.228 14.060 1.582 1.00 90.81 92 SER A C 1
ATOM 664 O O . SER A 1 92 ? 9.702 12.923 1.486 1.00 90.81 92 SER A O 1
ATOM 666 N N . LEU A 1 93 ? 8.115 14.299 2.275 1.00 92.69 93 LEU A N 1
ATOM 667 C CA . LEU A 1 93 ? 7.312 13.257 2.900 1.00 92.69 93 LEU A CA 1
ATOM 668 C C . LEU A 1 93 ? 6.016 13.065 2.124 1.00 92.69 93 LEU A C 1
ATOM 670 O O . LEU A 1 93 ? 5.323 14.020 1.767 1.00 92.69 93 LEU A O 1
ATOM 674 N N . THR A 1 94 ? 5.662 11.804 1.913 1.00 93.06 94 THR A N 1
ATOM 675 C CA . THR A 1 94 ? 4.423 11.419 1.239 1.00 93.06 94 THR A CA 1
ATOM 676 C C . THR A 1 94 ? 3.639 10.434 2.088 1.00 93.06 94 THR A C 1
ATOM 678 O O . THR A 1 94 ? 4.218 9.568 2.744 1.00 93.06 94 THR A O 1
ATOM 681 N N . ARG A 1 95 ? 2.316 10.578 2.066 1.00 93.50 95 ARG A N 1
ATOM 682 C CA . ARG A 1 95 ? 1.347 9.622 2.593 1.00 93.50 95 ARG A CA 1
ATOM 683 C C . ARG A 1 95 ? 0.663 8.949 1.416 1.00 93.50 95 ARG A C 1
ATOM 685 O O . ARG A 1 95 ? 0.034 9.636 0.616 1.00 93.50 95 ARG A O 1
ATOM 692 N N . ASN A 1 96 ? 0.757 7.631 1.337 1.00 92.44 96 ASN A N 1
ATOM 693 C CA . ASN A 1 96 ? 0.023 6.818 0.382 1.00 92.44 96 ASN A CA 1
ATOM 694 C C . ASN A 1 96 ? -1.147 6.125 1.092 1.00 92.44 96 ASN A C 1
ATOM 696 O O . ASN A 1 96 ? -0.921 5.244 1.919 1.00 92.44 96 ASN A O 1
ATOM 700 N N . HIS A 1 97 ? -2.369 6.547 0.784 1.00 92.62 97 HIS A N 1
ATOM 701 C CA . HIS A 1 97 ? -3.595 5.953 1.298 1.00 92.62 97 HIS A CA 1
ATOM 702 C C . HIS A 1 97 ? -3.949 4.709 0.483 1.00 92.62 97 HIS A C 1
ATOM 704 O O . HIS A 1 97 ? -4.140 4.776 -0.733 1.00 92.62 97 HIS A O 1
ATOM 710 N N . THR A 1 98 ? -4.043 3.569 1.158 1.00 92.75 98 THR A N 1
ATOM 711 C CA . THR A 1 98 ? -4.287 2.271 0.530 1.00 92.75 98 THR A CA 1
ATOM 712 C C . THR A 1 98 ? -5.471 1.571 1.171 1.00 92.75 98 THR A C 1
ATOM 714 O O . THR A 1 98 ? -5.624 1.583 2.390 1.00 92.75 98 THR A O 1
ATOM 717 N N . GLN A 1 99 ? -6.288 0.919 0.347 1.00 93.81 99 GLN A N 1
ATOM 718 C CA . GLN A 1 99 ? -7.382 0.072 0.804 1.00 93.81 99 GLN A CA 1
ATOM 719 C C . GLN A 1 99 ? -7.086 -1.377 0.425 1.00 93.81 99 GLN A C 1
ATOM 721 O O . GLN A 1 99 ? -6.654 -1.661 -0.692 1.00 93.81 99 GLN A O 1
ATOM 726 N N . LEU A 1 100 ? -7.317 -2.302 1.349 1.00 93.62 100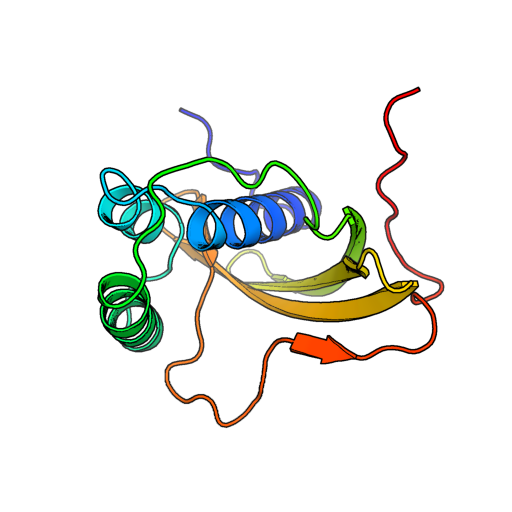 LEU A N 1
ATOM 727 C CA . LEU A 1 100 ? -7.174 -3.734 1.141 1.00 93.62 100 LEU A CA 1
ATOM 728 C C . LEU A 1 100 ? -8.497 -4.437 1.380 1.00 93.62 100 LEU A C 1
ATOM 730 O O . LEU A 1 100 ? -9.259 -4.054 2.263 1.00 93.62 100 LEU A O 1
ATOM 734 N N . THR A 1 101 ? -8.721 -5.515 0.639 1.00 94.50 101 THR A N 1
ATOM 735 C CA . THR A 1 101 ? -9.831 -6.439 0.851 1.00 94.50 101 THR A CA 1
ATOM 736 C C . THR A 1 101 ? -9.310 -7.839 1.151 1.00 94.50 101 THR A C 1
ATOM 738 O O . THR A 1 101 ? -8.323 -8.288 0.564 1.00 94.50 101 THR A O 1
ATOM 741 N N . TRP A 1 102 ? -9.954 -8.535 2.083 1.00 92.56 102 TRP A N 1
ATOM 742 C CA . TRP A 1 102 ? -9.661 -9.931 2.372 1.00 92.56 102 TRP A CA 1
ATOM 743 C C . TRP A 1 102 ? -10.304 -10.815 1.304 1.00 92.56 102 TRP A C 1
ATOM 745 O O . TRP A 1 102 ? -11.525 -10.870 1.170 1.00 92.56 102 TRP A O 1
ATOM 755 N N . HIS A 1 103 ? -9.491 -11.536 0.539 1.00 89.50 103 HIS A N 1
ATOM 756 C CA . HIS A 1 103 ? -9.965 -12.343 -0.576 1.00 89.50 103 HIS A CA 1
ATOM 757 C C . HIS A 1 103 ? -9.165 -13.638 -0.702 1.00 89.50 103 HIS A C 1
ATOM 759 O O . HIS A 1 103 ? -7.953 -13.616 -0.897 1.00 89.50 103 HIS A O 1
ATOM 765 N N . HIS A 1 104 ? -9.864 -14.778 -0.661 1.00 83.00 104 HIS A N 1
ATOM 766 C CA . HIS A 1 104 ? -9.266 -16.116 -0.776 1.00 83.00 104 HIS A CA 1
ATOM 767 C C . HIS A 1 104 ? -8.069 -16.322 0.167 1.00 83.00 104 HIS A C 1
ATOM 769 O O . HIS A 1 104 ? -7.000 -16.751 -0.261 1.00 83.00 104 HIS A O 1
ATOM 775 N N . ASN A 1 105 ? -8.275 -16.046 1.459 1.00 85.12 105 ASN A N 1
ATOM 776 C CA . ASN A 1 105 ? -7.283 -16.250 2.520 1.00 85.12 105 ASN A CA 1
ATOM 777 C C . ASN A 1 105 ? -6.054 -15.323 2.481 1.00 85.12 105 ASN A C 1
ATOM 779 O O . ASN A 1 105 ? -5.064 -15.623 3.148 1.00 85.12 105 ASN A O 1
ATOM 783 N N . ASP A 1 106 ? -6.120 -14.209 1.751 1.00 90.12 106 ASP A N 1
ATOM 784 C CA . ASP A 1 106 ? -5.059 -13.205 1.755 1.00 90.12 106 ASP A CA 1
ATOM 785 C C . ASP A 1 106 ? -5.610 -11.784 1.594 1.00 90.12 106 ASP A C 1
ATOM 787 O O . ASP A 1 106 ? -6.721 -11.574 1.096 1.00 90.12 106 ASP A O 1
ATOM 791 N N . TRP A 1 107 ? -4.815 -10.801 2.002 1.00 93.94 107 TRP A N 1
ATOM 792 C CA . TRP A 1 107 ? -5.112 -9.391 1.781 1.00 93.94 107 TRP A CA 1
ATOM 793 C C . TRP A 1 107 ? -4.733 -8.983 0.359 1.00 93.94 107 TRP A C 1
ATOM 795 O O . TRP A 1 107 ? -3.618 -9.225 -0.102 1.00 93.94 107 TRP A O 1
ATOM 805 N N . ARG A 1 108 ? -5.651 -8.309 -0.334 1.00 93.06 108 ARG A N 1
ATOM 806 C CA . ARG A 1 108 ? -5.438 -7.795 -1.687 1.00 93.06 108 ARG A CA 1
ATOM 807 C C . ARG A 1 108 ? -5.619 -6.294 -1.737 1.00 93.06 108 ARG A C 1
ATOM 809 O O . ARG A 1 108 ? -6.630 -5.783 -1.268 1.00 93.06 108 ARG A O 1
ATOM 816 N N . LEU A 1 109 ? -4.664 -5.603 -2.345 1.00 93.06 109 LEU A N 1
ATOM 817 C CA . LEU A 1 109 ? -4.712 -4.163 -2.544 1.00 93.06 109 LEU A CA 1
ATOM 818 C C . LEU A 1 109 ? -5.797 -3.816 -3.568 1.00 93.06 109 LEU A C 1
ATOM 820 O O . LEU A 1 109 ? -5.785 -4.292 -4.707 1.00 93.06 109 LEU A O 1
ATOM 824 N N . GLN A 1 110 ? -6.730 -2.973 -3.154 1.00 91.94 110 GLN A N 1
ATOM 825 C CA . GLN A 1 110 ? -7.762 -2.416 -4.003 1.00 91.94 110 GLN A CA 1
ATOM 826 C C . GLN A 1 110 ? -7.251 -1.114 -4.612 1.00 91.94 110 GLN A C 1
ATOM 828 O O . GLN A 1 110 ? -6.945 -0.153 -3.908 1.00 91.94 110 GLN A O 1
ATOM 833 N N . LEU A 1 111 ? -7.159 -1.091 -5.940 1.00 87.25 111 LEU A N 1
ATOM 834 C CA . LEU A 1 111 ? -6.818 0.118 -6.678 1.00 87.25 111 LEU A CA 1
ATOM 835 C C . LEU A 1 111 ? -8.099 0.848 -7.093 1.00 87.25 111 LEU A C 1
ATOM 837 O O . LEU A 1 111 ? -9.064 0.189 -7.499 1.00 87.25 111 LEU A O 1
ATOM 841 N N . PRO A 1 112 ? -8.128 2.187 -7.013 1.00 80.44 112 PRO A N 1
ATOM 842 C CA . PRO A 1 112 ? -9.273 2.958 -7.465 1.00 80.44 112 PRO A CA 1
ATOM 843 C C . PRO A 1 112 ? -9.443 2.808 -8.982 1.00 80.44 112 PRO A C 1
ATOM 845 O O . PRO A 1 112 ? -8.475 2.835 -9.740 1.00 80.44 112 PRO A O 1
ATOM 848 N N . ALA A 1 113 ? -10.687 2.624 -9.428 1.00 70.69 113 ALA A N 1
ATOM 849 C CA . ALA A 1 113 ? -11.014 2.508 -10.850 1.00 70.69 113 ALA A CA 1
ATOM 850 C C . ALA A 1 113 ? -10.965 3.862 -11.578 1.00 70.69 113 ALA A C 1
ATOM 852 O O . ALA A 1 113 ? -10.686 3.900 -12.774 1.00 70.69 113 ALA A O 1
ATOM 853 N N . THR A 1 114 ? -11.213 4.962 -10.860 1.00 64.38 114 THR A N 1
ATOM 854 C CA . THR A 1 114 ? -11.071 6.332 -11.363 1.00 64.38 114 THR A CA 1
ATOM 855 C C . THR A 1 114 ? -10.018 7.091 -10.549 1.00 64.38 114 THR A C 1
ATOM 857 O O . THR A 1 114 ? -9.982 6.970 -9.325 1.00 64.38 114 THR A O 1
ATOM 860 N N . PRO A 1 115 ? -9.144 7.888 -11.191 1.00 58.84 115 PRO A N 1
ATOM 861 C CA . PRO A 1 115 ? -8.077 8.628 -10.515 1.00 58.84 115 PRO A CA 1
ATOM 862 C C . PRO A 1 115 ? -8.566 9.895 -9.788 1.00 58.84 115 PRO A C 1
ATOM 864 O O . PRO A 1 115 ? -7.754 10.760 -9.469 1.00 58.84 115 PRO A O 1
ATOM 867 N N . ASP A 1 116 ? -9.869 10.030 -9.516 1.00 58.53 116 ASP A N 1
ATOM 868 C CA . ASP A 1 116 ? -10.466 11.262 -8.973 1.00 58.53 116 ASP A CA 1
ATOM 869 C C . ASP A 1 116 ? -9.918 11.628 -7.585 1.00 58.53 116 ASP A C 1
ATOM 871 O O . ASP A 1 116 ? -10.017 12.771 -7.145 1.00 58.53 116 ASP A O 1
ATOM 875 N N . THR A 1 117 ? -9.304 10.668 -6.890 1.00 60.75 117 THR A N 1
ATOM 876 C CA . THR A 1 117 ? -8.517 10.905 -5.680 1.00 60.75 117 THR A CA 1
ATOM 877 C C . THR A 1 117 ? -7.131 10.310 -5.874 1.00 60.75 117 THR A C 1
ATOM 879 O O . THR A 1 117 ? -6.986 9.097 -6.021 1.00 60.75 117 THR A O 1
ATOM 882 N N . ASN A 1 118 ? -6.101 11.159 -5.877 1.00 71.06 118 ASN A N 1
ATOM 883 C CA . ASN A 1 118 ? -4.724 10.681 -5.858 1.00 71.06 118 ASN A CA 1
ATOM 884 C C . ASN A 1 118 ? -4.475 10.001 -4.498 1.00 71.06 118 ASN A C 1
ATOM 886 O O . ASN A 1 118 ? -4.579 10.680 -3.472 1.00 71.06 118 ASN A O 1
ATOM 890 N N . PRO A 1 119 ? -4.168 8.690 -4.456 1.00 81.69 119 PRO A N 1
ATOM 891 C CA . PRO A 1 119 ? -3.920 8.001 -3.192 1.00 81.69 119 PRO A CA 1
ATOM 892 C C . PRO A 1 119 ? -2.670 8.544 -2.489 1.00 81.69 119 PRO A C 1
ATOM 894 O O . PRO A 1 119 ? -2.547 8.425 -1.272 1.00 81.69 119 PRO A O 1
ATOM 897 N N . VAL A 1 120 ? -1.761 9.192 -3.226 1.00 85.38 120 VAL A N 1
ATOM 898 C CA . VAL A 1 120 ? -0.540 9.784 -2.682 1.00 85.38 120 VAL A CA 1
ATOM 899 C C . VAL A 1 120 ? -0.717 11.286 -2.469 1.00 85.38 120 VAL A C 1
ATOM 901 O O . VAL A 1 120 ? -1.019 12.033 -3.398 1.00 85.38 120 VAL A O 1
ATOM 904 N N . ALA A 1 121 ? -0.462 11.742 -1.245 1.00 88.62 121 ALA A N 1
ATOM 905 C CA . ALA A 1 121 ? -0.463 13.150 -0.866 1.00 88.62 121 ALA A CA 1
ATOM 906 C C . ALA A 1 121 ? 0.864 13.541 -0.201 1.00 88.62 121 ALA A C 1
ATOM 908 O O . ALA A 1 121 ? 1.434 12.764 0.566 1.00 88.62 121 ALA A O 1
ATOM 909 N N . ALA A 1 122 ? 1.348 14.756 -0.461 1.00 90.38 122 ALA A N 1
ATOM 910 C CA . ALA A 1 122 ? 2.472 15.322 0.281 1.00 90.38 122 ALA A CA 1
ATOM 911 C C . ALA A 1 122 ? 2.035 15.687 1.708 1.00 90.38 122 ALA A C 1
ATOM 913 O O . ALA A 1 122 ? 0.935 16.204 1.915 1.00 90.38 122 ALA A O 1
ATOM 914 N N . VAL A 1 123 ? 2.898 15.436 2.689 1.00 91.19 123 VAL A N 1
ATOM 915 C CA . VAL A 1 123 ? 2.659 15.772 4.099 1.00 91.19 123 VAL A CA 1
ATOM 916 C C . VAL A 1 123 ? 3.860 16.522 4.665 1.00 91.19 123 VAL A C 1
ATOM 918 O O . VAL A 1 123 ? 4.989 16.284 4.257 1.00 91.19 123 VAL A O 1
ATOM 921 N N . ALA A 1 124 ? 3.632 17.452 5.594 1.00 87.88 124 ALA A N 1
ATOM 922 C CA . ALA A 1 124 ? 4.719 18.244 6.175 1.00 87.88 124 ALA A CA 1
ATOM 923 C C . ALA A 1 124 ? 5.463 17.496 7.293 1.00 87.88 124 ALA A C 1
ATOM 925 O O . ALA A 1 124 ? 6.671 17.646 7.445 1.00 87.88 124 ALA A O 1
ATOM 926 N N . VAL A 1 125 ? 4.738 16.706 8.090 1.00 86.56 125 VAL A N 1
ATOM 927 C CA . VAL A 1 125 ? 5.267 15.985 9.255 1.00 86.56 125 VAL A CA 1
ATOM 928 C C . VAL A 1 125 ? 4.550 14.633 9.359 1.00 86.56 125 VAL A C 1
ATOM 930 O O . VAL A 1 125 ? 3.356 14.573 9.042 1.00 86.56 125 VAL A O 1
ATOM 933 N N . PRO A 1 126 ? 5.226 13.546 9.782 1.00 85.19 126 PRO A N 1
ATOM 934 C CA . PRO A 1 126 ? 4.550 12.291 10.079 1.00 85.19 126 PRO A CA 1
ATOM 935 C C . PRO A 1 126 ? 3.579 12.460 11.259 1.00 85.19 126 PRO A C 1
ATOM 937 O O . PRO A 1 126 ? 3.825 13.282 12.145 1.00 85.19 126 PRO A O 1
ATOM 940 N N . PRO A 1 127 ? 2.478 11.703 11.294 1.00 88.06 127 PRO A N 1
ATOM 941 C CA . PRO A 1 127 ? 1.494 11.819 12.357 1.00 88.06 127 PRO A CA 1
ATOM 942 C C . PRO A 1 127 ? 2.047 11.263 13.680 1.00 88.06 127 PRO A C 1
ATOM 944 O O . PRO A 1 127 ? 2.961 10.438 13.697 1.00 88.06 127 PRO A O 1
ATOM 947 N N . ALA A 1 128 ? 1.508 11.733 14.806 1.00 87.06 128 ALA A N 1
ATOM 948 C CA . ALA A 1 128 ? 2.014 11.373 16.134 1.00 87.06 128 ALA A CA 1
ATOM 949 C C . ALA A 1 128 ? 1.737 9.907 16.519 1.00 87.06 128 ALA A C 1
ATOM 951 O O . ALA A 1 128 ? 2.459 9.336 17.331 1.00 87.06 128 ALA A O 1
ATOM 952 N N . ASP A 1 129 ? 0.706 9.303 15.933 1.00 89.50 129 ASP A N 1
ATOM 953 C CA . ASP A 1 129 ? 0.289 7.910 16.103 1.00 89.50 129 ASP A CA 1
ATOM 954 C C . ASP A 1 129 ? 0.944 6.954 15.089 1.00 89.50 129 ASP A C 1
ATOM 956 O O . ASP A 1 129 ? 0.543 5.796 14.976 1.00 89.50 129 ASP A O 1
ATOM 960 N N . LEU A 1 130 ? 1.965 7.418 14.356 1.00 90.50 130 LEU A N 1
ATOM 961 C CA . LEU A 1 130 ? 2.697 6.600 13.395 1.00 90.50 130 LEU A CA 1
ATOM 962 C C . LEU A 1 130 ? 3.295 5.355 14.062 1.00 90.50 130 LEU A C 1
ATOM 964 O O . LEU A 1 130 ? 4.144 5.443 14.954 1.00 90.50 130 LEU A O 1
ATOM 968 N N . ILE A 1 131 ? 2.950 4.186 13.527 1.00 92.31 131 ILE A N 1
ATOM 969 C CA . ILE A 1 131 ? 3.641 2.940 13.842 1.00 92.31 131 ILE A CA 1
ATOM 970 C C . ILE A 1 131 ? 4.914 2.907 12.995 1.00 92.31 131 ILE A C 1
ATOM 972 O O . ILE A 1 131 ? 4.897 2.545 11.816 1.00 92.31 131 ILE A O 1
ATOM 976 N N . ALA A 1 132 ? 6.017 3.359 13.591 1.00 89.56 132 ALA A N 1
ATOM 977 C CA . ALA A 1 132 ? 7.297 3.494 12.909 1.00 89.56 132 ALA A CA 1
ATOM 978 C C . ALA A 1 132 ? 7.969 2.135 12.666 1.00 89.56 132 ALA A C 1
ATOM 980 O O . ALA A 1 132 ? 8.039 1.284 13.557 1.00 89.56 132 ALA A O 1
ATOM 981 N N . PHE A 1 133 ? 8.551 1.964 11.479 1.00 84.38 133 PHE A N 1
ATOM 982 C CA . PHE A 1 133 ? 9.518 0.904 11.244 1.00 84.38 133 PHE A CA 1
ATOM 983 C C . PHE A 1 133 ? 10.872 1.354 11.762 1.00 84.38 133 PHE A C 1
ATOM 985 O O . PHE A 1 133 ? 11.514 2.250 11.210 1.00 84.38 133 PHE A O 1
ATOM 992 N N . THR A 1 134 ? 11.323 0.724 12.839 1.00 71.94 134 THR A N 1
ATOM 993 C CA . THR A 1 134 ? 12.683 0.923 13.320 1.00 71.94 134 THR A CA 1
ATOM 994 C C . THR A 1 134 ? 13.643 0.437 12.232 1.00 71.94 134 THR A C 1
ATOM 996 O O . THR A 1 134 ? 13.521 -0.715 11.804 1.00 71.94 134 THR A O 1
ATOM 999 N N . PRO A 1 135 ? 14.584 1.268 11.746 1.00 55.41 135 PRO A N 1
ATOM 1000 C CA . PRO A 1 135 ? 15.588 0.780 10.815 1.00 55.41 135 PRO A CA 1
ATOM 1001 C C . PRO A 1 135 ? 16.376 -0.365 11.472 1.00 55.41 135 PRO A C 1
ATOM 1003 O O . PRO A 1 135 ? 16.610 -0.312 12.687 1.00 55.41 135 PRO A O 1
ATOM 1006 N N . PRO A 1 136 ? 16.767 -1.402 10.707 1.00 44.28 136 PRO A N 1
ATOM 1007 C CA . PRO A 1 136 ? 17.647 -2.437 11.229 1.00 44.28 136 PRO A CA 1
ATOM 1008 C C . PRO A 1 136 ? 18.931 -1.783 11.756 1.00 44.28 136 PRO A C 1
ATOM 1010 O O . PRO A 1 136 ? 19.445 -0.837 11.154 1.00 44.28 136 PRO A O 1
ATOM 1013 N N . ARG A 1 137 ? 19.363 -2.247 12.929 1.00 36.62 137 ARG A N 1
ATOM 1014 C CA . ARG A 1 137 ? 20.546 -1.763 13.643 1.00 36.62 137 ARG A CA 1
ATOM 1015 C C . ARG A 1 137 ? 21.832 -2.254 12.994 1.00 36.62 137 ARG A C 1
ATOM 1017 O O . ARG A 1 137 ? 21.809 -3.387 12.464 1.00 36.62 137 ARG A O 1
#

Foldseek 3Di:
DAAFDLDQVSLQVLQVVLVVCCVQPAPVCNVVSLVVAADDDLQSVVSVVVVNVDHHPDGDPDWDWDWFAWDWPDDDSFKTWIWTWTQTPVRWIKTQIWMWGCDPNHTHTYGDNDVPDPSIDTDDDDDPRGPTDDPDD

pLDDT: mean 85.18, std 11.15, range [36.44, 95.56]

Sequence (137 aa):
MGGFDRSPAGAALAAIHATVRISVAPDSDWAVIGHQMLAPGAGRDAWALARAQISITAPVTDGAPKILGYTLAGYSPDVAEIDIYSLHPDNSLTRNHTQLTWHHNDWRLQLPATPDTNPVAAVAVPPADLIAFTPPR